Protein AF-A0A1R4A473-F1 (afdb_monomer_lite)

Structure (mmCIF, N/CA/C/O backbone):
data_AF-A0A1R4A473-F1
#
_entry.id   AF-A0A1R4A473-F1
#
loop_
_atom_site.group_PDB
_atom_site.id
_atom_site.type_symbol
_atom_site.label_atom_id
_atom_site.label_alt_id
_atom_site.label_comp_id
_atom_site.label_asym_id
_atom_site.label_entity_id
_atom_site.label_seq_id
_atom_site.pdbx_PDB_ins_code
_atom_site.Cartn_x
_atom_site.Cartn_y
_atom_site.Cartn_z
_atom_site.occupancy
_atom_site.B_iso_or_equiv
_atom_site.auth_seq_id
_atom_site.auth_comp_id
_atom_site.auth_asym_id
_atom_site.auth_atom_id
_atom_site.pdbx_PDB_model_num
ATOM 1 N N . MET A 1 1 ? 51.804 -37.274 -60.207 1.00 41.22 1 MET A N 1
ATOM 2 C CA . MET A 1 1 ? 51.657 -35.807 -60.291 1.00 41.22 1 MET A CA 1
ATOM 3 C C . MET A 1 1 ? 51.613 -35.257 -58.881 1.00 41.22 1 MET A C 1
ATOM 5 O O . MET A 1 1 ? 50.832 -35.733 -58.070 1.00 41.22 1 MET A O 1
ATOM 9 N N . PHE A 1 2 ? 52.536 -34.344 -58.595 1.00 40.88 2 PHE A N 1
ATOM 10 C CA . PHE A 1 2 ? 52.614 -33.545 -57.378 1.00 40.88 2 PHE A CA 1
ATOM 11 C C . PHE A 1 2 ? 51.345 -32.688 -57.212 1.00 40.88 2 PHE A C 1
ATOM 13 O O . PHE A 1 2 ? 50.815 -32.228 -58.219 1.00 40.88 2 PHE A O 1
ATOM 20 N N . GLN A 1 3 ? 50.937 -32.377 -55.972 1.00 41.47 3 GLN A N 1
ATOM 21 C CA . GLN A 1 3 ? 51.146 -31.037 -55.381 1.00 41.47 3 GLN A CA 1
ATOM 22 C C . GLN A 1 3 ? 50.106 -30.662 -54.290 1.00 41.47 3 GLN A C 1
ATOM 24 O O . GLN A 1 3 ? 48.947 -30.429 -54.598 1.00 41.47 3 GLN A O 1
ATOM 29 N N . ARG A 1 4 ? 50.621 -30.502 -53.050 1.00 45.22 4 ARG A N 1
ATOM 30 C CA . ARG A 1 4 ? 50.261 -29.556 -51.950 1.00 45.22 4 ARG A CA 1
ATOM 31 C C . ARG A 1 4 ? 48.858 -29.661 -51.312 1.00 45.22 4 ARG A C 1
ATOM 33 O O . ARG A 1 4 ? 47.863 -29.495 -51.990 1.00 45.22 4 ARG A O 1
ATOM 40 N N . LEU A 1 5 ? 48.676 -29.985 -50.026 1.00 44.06 5 LEU A N 1
ATOM 41 C CA . LEU A 1 5 ? 49.261 -29.501 -48.756 1.00 44.06 5 LEU A CA 1
ATOM 42 C C . LEU A 1 5 ? 48.759 -28.090 -48.336 1.00 44.06 5 LEU A C 1
ATOM 44 O O . LEU A 1 5 ? 49.207 -27.097 -48.895 1.00 44.06 5 LEU A O 1
ATOM 48 N N . HIS A 1 6 ? 47.870 -28.100 -47.323 1.00 46.16 6 HIS A N 1
ATOM 49 C CA . HIS A 1 6 ? 47.362 -27.075 -46.377 1.00 46.16 6 HIS A CA 1
ATOM 50 C C . HIS A 1 6 ? 46.794 -25.732 -46.878 1.00 46.16 6 HIS A C 1
ATOM 52 O O . HIS A 1 6 ? 47.495 -24.965 -47.519 1.00 46.16 6 HIS A O 1
ATOM 58 N N . ILE A 1 7 ? 45.590 -25.386 -46.392 1.00 52.34 7 ILE A N 1
ATOM 59 C CA . ILE A 1 7 ? 45.356 -24.258 -45.463 1.00 52.34 7 ILE A CA 1
ATOM 60 C C . ILE A 1 7 ? 44.137 -24.604 -44.590 1.00 52.34 7 ILE A C 1
ATOM 62 O O . ILE A 1 7 ? 43.033 -24.836 -45.074 1.00 52.34 7 ILE A O 1
ATOM 66 N N . ILE A 1 8 ? 44.380 -24.648 -43.282 1.00 54.50 8 ILE A N 1
ATOM 67 C CA . ILE A 1 8 ? 43.381 -24.579 -42.220 1.00 54.50 8 ILE A CA 1
ATOM 68 C C . ILE A 1 8 ? 42.859 -23.140 -42.223 1.00 54.50 8 ILE A C 1
ATOM 70 O O . ILE A 1 8 ? 43.620 -22.221 -41.930 1.00 54.50 8 ILE A O 1
ATOM 74 N N . ALA A 1 9 ? 41.584 -22.931 -42.541 1.00 45.88 9 ALA A N 1
ATOM 75 C CA . ALA A 1 9 ? 40.903 -21.680 -42.235 1.00 45.88 9 ALA A CA 1
ATOM 76 C C . ALA A 1 9 ? 39.986 -21.930 -41.035 1.00 45.88 9 ALA A C 1
ATOM 78 O O . ALA A 1 9 ? 38.841 -22.355 -41.178 1.00 45.88 9 ALA A O 1
ATOM 79 N N . VAL A 1 10 ? 40.526 -21.682 -39.839 1.00 50.59 10 VAL A N 1
ATOM 80 C CA . VAL A 1 10 ? 39.732 -21.393 -38.641 1.00 50.59 10 VAL A CA 1
ATOM 81 C C . VAL A 1 10 ? 38.996 -20.086 -38.928 1.00 50.59 10 VAL A C 1
ATOM 83 O O . VAL A 1 10 ? 39.493 -18.995 -38.669 1.00 50.59 10 VAL A O 1
ATOM 86 N N . GLY A 1 11 ? 37.822 -20.202 -39.542 1.00 41.00 11 GLY A N 1
ATOM 87 C CA . GLY A 1 11 ? 36.862 -19.117 -39.688 1.00 41.00 11 GLY A CA 1
ATOM 88 C C . GLY A 1 11 ? 36.118 -18.914 -38.377 1.00 41.00 11 GLY A C 1
ATOM 89 O O . GLY A 1 11 ? 34.920 -19.154 -38.304 1.00 41.00 11 GLY A O 1
ATOM 90 N N . CYS A 1 12 ? 36.837 -18.509 -37.331 1.00 47.59 12 CYS A N 1
ATOM 91 C CA . CYS A 1 12 ? 36.230 -17.929 -36.143 1.00 47.59 12 CYS A CA 1
ATOM 92 C C . CYS A 1 12 ? 35.850 -16.482 -36.490 1.00 47.59 12 CYS A C 1
ATOM 94 O O . CYS A 1 12 ? 36.582 -15.547 -36.181 1.00 47.59 12 CYS A O 1
ATOM 96 N N . LEU A 1 13 ? 34.736 -16.295 -37.200 1.00 45.84 13 LEU A N 1
ATOM 97 C CA . LEU A 1 13 ? 33.985 -15.051 -37.078 1.00 45.84 13 LEU A CA 1
ATOM 98 C C . LEU A 1 13 ? 32.821 -15.351 -36.155 1.00 45.84 13 LEU A C 1
ATOM 100 O O . LEU A 1 13 ? 31.846 -15.993 -36.540 1.00 45.84 13 LEU A O 1
ATOM 104 N N . ALA A 1 14 ? 33.024 -14.932 -34.909 1.00 49.22 14 ALA A N 1
ATOM 105 C CA . ALA A 1 14 ? 32.066 -14.972 -33.832 1.00 49.22 14 ALA A CA 1
ATOM 106 C C . ALA A 1 14 ? 30.683 -14.545 -34.337 1.00 49.22 14 ALA A C 1
ATOM 108 O O . ALA A 1 14 ? 30.422 -13.391 -34.672 1.00 49.22 14 ALA A O 1
ATOM 109 N N . THR A 1 15 ? 29.810 -15.541 -34.389 1.00 50.69 15 THR A N 1
ATOM 110 C CA . THR A 1 15 ? 28.382 -15.418 -34.155 1.00 50.69 15 THR A CA 1
ATOM 111 C C . THR A 1 15 ? 28.091 -14.346 -33.109 1.00 50.69 15 THR A C 1
ATOM 113 O O . THR A 1 15 ? 28.572 -14.449 -31.985 1.00 50.69 15 THR A O 1
ATOM 116 N N . LEU A 1 16 ? 27.282 -13.358 -33.501 1.00 50.38 16 LEU A N 1
ATOM 117 C CA . LEU A 1 16 ? 26.234 -12.741 -32.681 1.00 50.38 16 LEU A CA 1
ATOM 118 C C . LEU A 1 16 ? 26.535 -12.681 -31.173 1.00 50.38 16 LEU A C 1
ATOM 120 O O . LEU A 1 16 ? 25.936 -13.397 -30.380 1.00 50.38 16 LEU A O 1
ATOM 124 N N . SER A 1 17 ? 27.406 -11.770 -30.765 1.00 43.94 17 SER A N 1
ATOM 125 C CA . SER A 1 17 ? 27.230 -11.085 -29.487 1.00 43.94 17 SER A CA 1
ATOM 126 C C . SER A 1 17 ? 26.520 -9.778 -29.843 1.00 43.94 17 SER A C 1
ATOM 128 O O . SER A 1 17 ? 27.157 -8.792 -30.192 1.00 43.94 17 SER A O 1
ATOM 130 N N . MET A 1 18 ? 25.185 -9.745 -29.965 1.00 45.34 18 MET A N 1
ATOM 131 C CA . MET A 1 18 ? 24.330 -9.568 -28.786 1.00 45.34 18 MET A CA 1
ATOM 132 C C . MET A 1 18 ? 25.172 -8.965 -27.669 1.00 45.34 18 MET A C 1
ATOM 134 O O . MET A 1 18 ? 25.661 -9.677 -26.797 1.00 45.34 18 MET A O 1
ATOM 138 N N . ASN A 1 19 ? 25.430 -7.657 -27.766 1.00 42.09 19 ASN A N 1
ATOM 139 C CA . ASN A 1 19 ? 25.735 -6.897 -26.570 1.00 42.09 19 ASN A CA 1
ATOM 140 C C . ASN A 1 19 ? 24.577 -7.210 -25.639 1.00 42.09 19 ASN A C 1
ATOM 142 O O . ASN A 1 19 ? 23.439 -6.823 -25.908 1.00 42.09 19 ASN A O 1
ATOM 146 N N . SER A 1 20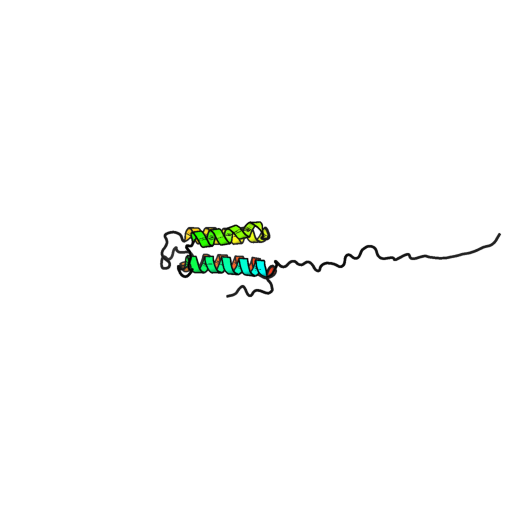 ? 24.870 -8.024 -24.632 1.00 40.34 20 SER A N 1
ATOM 147 C CA . SER A 1 20 ? 24.034 -8.183 -23.470 1.00 40.34 20 SER A CA 1
ATOM 148 C C . SER A 1 20 ? 23.680 -6.771 -23.037 1.00 40.34 20 SER A C 1
ATOM 150 O O . SER A 1 20 ? 24.527 -6.049 -22.506 1.00 40.34 20 SER A O 1
ATOM 152 N N . VAL A 1 21 ? 22.441 -6.366 -23.306 1.00 42.09 21 VAL A N 1
ATOM 153 C CA . VAL A 1 21 ? 21.730 -5.497 -22.384 1.00 42.09 21 VAL A CA 1
ATOM 154 C C . VAL A 1 21 ? 21.937 -6.215 -21.061 1.00 42.09 21 VAL A C 1
ATOM 156 O O . VAL A 1 21 ? 21.440 -7.330 -20.885 1.00 42.09 21 VAL A O 1
ATOM 159 N N . GLY A 1 22 ? 22.848 -5.696 -20.229 1.00 37.84 22 GLY A N 1
ATOM 160 C CA . GLY A 1 22 ? 22.941 -6.146 -18.851 1.00 37.84 22 GLY A CA 1
ATOM 161 C C . GLY A 1 22 ? 21.510 -6.116 -18.365 1.00 37.84 22 GLY A C 1
ATOM 162 O O . GLY A 1 22 ? 20.852 -5.101 -18.574 1.00 37.84 22 GLY A O 1
ATOM 163 N N . ALA A 1 23 ? 21.003 -7.272 -17.944 1.00 42.94 23 ALA A N 1
ATOM 164 C CA . ALA A 1 23 ? 19.602 -7.432 -17.630 1.00 42.94 23 ALA A CA 1
ATOM 165 C C . ALA A 1 23 ? 19.209 -6.265 -16.721 1.00 42.94 23 ALA A C 1
ATOM 167 O O . ALA A 1 23 ? 19.710 -6.153 -15.603 1.00 42.94 23 ALA A O 1
ATOM 168 N N . ASP A 1 24 ? 18.403 -5.359 -17.268 1.00 47.81 24 ASP A N 1
ATOM 169 C CA . ASP A 1 24 ? 17.785 -4.260 -16.549 1.00 47.81 24 ASP A CA 1
ATOM 170 C C . ASP A 1 24 ? 16.707 -4.944 -15.703 1.00 47.81 24 ASP A C 1
ATOM 172 O O . ASP A 1 24 ? 15.540 -5.029 -16.065 1.00 47.81 24 ASP A O 1
ATOM 176 N N . THR A 1 25 ? 17.147 -5.669 -14.670 1.00 57.03 25 THR A N 1
ATOM 177 C CA . THR A 1 25 ? 16.270 -6.436 -13.778 1.00 57.03 25 THR A CA 1
ATOM 178 C C . THR A 1 25 ? 15.599 -5.526 -12.758 1.00 57.03 25 THR A C 1
ATOM 180 O O . THR A 1 25 ? 14.803 -6.000 -11.952 1.00 57.03 25 THR A O 1
ATOM 183 N N . GLY A 1 26 ? 15.960 -4.241 -12.766 1.00 68.81 26 GLY A N 1
ATOM 184 C CA . GLY A 1 26 ? 15.336 -3.197 -11.980 1.00 68.81 26 GLY A CA 1
ATOM 185 C C . GLY A 1 26 ? 14.123 -2.624 -12.700 1.00 68.81 26 GLY A C 1
ATOM 186 O O . GLY A 1 26 ? 14.071 -2.514 -13.922 1.00 68.81 26 GLY A O 1
ATOM 187 N N . MET A 1 27 ? 13.135 -2.248 -11.910 1.00 87.69 27 MET A N 1
ATOM 188 C CA . MET A 1 27 ? 12.037 -1.416 -12.354 1.00 87.69 27 MET A CA 1
ATOM 189 C C . MET A 1 27 ? 12.552 0.013 -12.581 1.00 87.69 27 MET A C 1
ATOM 191 O O . MET A 1 27 ? 13.439 0.479 -11.866 1.00 87.69 27 MET A O 1
ATOM 195 N N . GLY A 1 28 ? 12.014 0.712 -13.585 1.00 87.81 28 GLY A N 1
ATOM 196 C CA . GLY A 1 28 ? 12.426 2.087 -13.883 1.00 87.81 28 GLY A CA 1
ATOM 197 C C . GLY A 1 28 ? 12.230 3.019 -12.681 1.00 87.81 28 GLY A C 1
ATOM 198 O O . GLY A 1 28 ? 11.265 2.866 -11.931 1.00 87.81 28 GLY A O 1
ATOM 199 N N . GLU A 1 29 ? 13.125 3.998 -12.512 1.00 88.12 29 GLU A N 1
ATOM 200 C CA . GLU A 1 29 ? 13.128 4.902 -11.348 1.00 88.12 29 GLU A CA 1
ATOM 201 C C . GLU A 1 29 ? 11.788 5.621 -11.149 1.00 88.12 29 GLU A C 1
ATOM 203 O O . GLU A 1 29 ? 11.301 5.699 -10.022 1.00 88.12 29 GLU A O 1
ATOM 208 N N . ASP A 1 30 ? 11.150 6.063 -12.237 1.00 90.44 30 ASP A N 1
ATOM 209 C CA . ASP A 1 30 ? 9.824 6.691 -12.193 1.00 90.44 30 ASP A CA 1
ATOM 210 C C . ASP A 1 30 ? 8.776 5.753 -11.588 1.00 90.44 30 ASP A C 1
ATOM 212 O O . ASP A 1 30 ? 7.987 6.157 -10.738 1.00 90.44 30 ASP A O 1
ATOM 216 N N . LYS A 1 31 ? 8.807 4.469 -11.958 1.00 90.69 31 LYS A N 1
ATOM 217 C CA . LYS A 1 31 ? 7.865 3.471 -11.448 1.00 90.69 31 LYS A CA 1
ATOM 218 C C . LYS A 1 31 ? 8.169 3.107 -9.992 1.00 90.69 31 LYS A C 1
ATOM 220 O O . LYS A 1 31 ? 7.245 2.953 -9.199 1.00 90.69 31 LYS A O 1
ATOM 225 N N . CYS A 1 32 ? 9.443 3.045 -9.607 1.00 91.62 32 CYS A N 1
ATOM 226 C CA . CYS A 1 32 ? 9.844 2.922 -8.203 1.00 91.62 32 CYS A CA 1
ATOM 227 C C . CYS A 1 32 ? 9.364 4.108 -7.355 1.00 91.62 32 CYS A C 1
ATOM 229 O O . CYS A 1 32 ? 8.880 3.915 -6.236 1.00 91.62 32 CYS A O 1
ATOM 231 N N . MET A 1 33 ? 9.442 5.328 -7.891 1.00 91.69 33 MET A N 1
ATOM 232 C CA . MET A 1 33 ? 8.934 6.530 -7.237 1.00 91.69 33 MET A CA 1
ATOM 233 C C . MET A 1 33 ? 7.406 6.510 -7.125 1.00 91.69 33 MET A C 1
ATOM 235 O O . MET A 1 33 ? 6.889 6.721 -6.030 1.00 91.69 33 MET A O 1
ATOM 239 N N . GLU A 1 34 ? 6.684 6.211 -8.210 1.00 93.50 34 GLU A N 1
ATOM 240 C CA . GLU A 1 34 ? 5.219 6.054 -8.208 1.00 93.50 34 GLU A CA 1
ATOM 241 C C . GLU A 1 34 ? 4.774 5.048 -7.144 1.00 93.50 34 GLU A C 1
ATOM 243 O O . GLU A 1 34 ? 3.888 5.331 -6.336 1.00 93.50 34 GLU A O 1
ATOM 248 N N . LEU A 1 35 ? 5.446 3.899 -7.100 1.00 92.88 35 LEU A N 1
ATOM 249 C CA . LEU A 1 35 ? 5.153 2.826 -6.166 1.00 92.88 35 LEU A CA 1
ATOM 250 C C . LEU A 1 35 ? 5.415 3.236 -4.705 1.00 92.88 35 LEU A C 1
ATOM 252 O O . LEU A 1 35 ? 4.600 2.968 -3.819 1.00 92.88 35 LEU A O 1
ATOM 256 N N . THR A 1 36 ? 6.525 3.932 -4.453 1.00 91.50 36 THR A N 1
ATOM 257 C CA . THR A 1 36 ? 6.873 4.456 -3.122 1.00 91.50 36 THR A CA 1
ATOM 258 C C . THR A 1 36 ? 5.862 5.504 -2.655 1.00 91.50 36 THR A C 1
ATOM 260 O O . THR A 1 36 ? 5.403 5.460 -1.511 1.00 91.50 36 THR A O 1
ATOM 263 N N . LEU A 1 37 ? 5.468 6.423 -3.541 1.00 92.38 37 LEU A N 1
ATOM 264 C CA . LEU A 1 37 ? 4.483 7.463 -3.245 1.00 92.38 37 LEU A CA 1
ATOM 265 C C . LEU A 1 37 ? 3.102 6.870 -2.963 1.00 92.38 37 LEU A C 1
ATOM 267 O O . LEU A 1 37 ? 2.472 7.245 -1.976 1.00 92.38 37 LEU A O 1
ATOM 271 N N . ALA A 1 38 ? 2.645 5.916 -3.775 1.00 94.62 38 ALA A N 1
ATOM 272 C CA . ALA A 1 38 ? 1.350 5.277 -3.579 1.00 94.62 38 ALA A CA 1
ATOM 273 C C . ALA A 1 38 ? 1.289 4.487 -2.259 1.00 94.62 38 ALA A C 1
ATOM 275 O O . ALA A 1 38 ? 0.315 4.616 -1.515 1.00 94.62 38 ALA A O 1
ATOM 276 N N . LYS A 1 39 ? 2.356 3.755 -1.897 1.00 93.88 39 LYS A N 1
ATOM 277 C CA . LYS A 1 39 ? 2.460 3.110 -0.576 1.00 93.88 39 LYS A CA 1
ATOM 278 C C . LYS A 1 39 ? 2.443 4.135 0.555 1.00 93.88 39 LYS A C 1
ATOM 280 O O . LYS A 1 39 ? 1.767 3.925 1.559 1.00 93.88 39 LYS A O 1
ATOM 285 N N . SER A 1 40 ? 3.195 5.230 0.421 1.00 93.50 40 SER A N 1
ATOM 286 C CA . SER A 1 40 ? 3.250 6.278 1.447 1.00 93.50 40 SER A CA 1
ATOM 287 C C . SER A 1 40 ? 1.883 6.934 1.650 1.00 93.50 40 SER A C 1
ATOM 289 O O . SER A 1 40 ? 1.457 7.126 2.786 1.00 93.50 40 SER A O 1
ATOM 291 N N . ASN A 1 41 ? 1.147 7.190 0.566 1.00 95.12 41 ASN A N 1
ATOM 292 C CA . ASN A 1 41 ? -0.230 7.671 0.635 1.00 95.12 41 ASN A CA 1
ATOM 293 C C . ASN A 1 41 ? -1.151 6.669 1.339 1.00 95.12 41 ASN A C 1
ATOM 295 O O . ASN A 1 41 ? -1.973 7.088 2.148 1.00 95.12 41 ASN A O 1
ATOM 299 N N . LEU A 1 42 ? -1.001 5.365 1.078 1.00 95.69 42 LEU A N 1
ATOM 300 C CA . LEU A 1 42 ? -1.772 4.316 1.752 1.00 95.69 42 LEU A CA 1
ATOM 301 C C . LEU A 1 42 ? -1.535 4.313 3.268 1.00 95.69 42 LEU A C 1
ATOM 303 O O . LEU A 1 42 ? -2.494 4.354 4.035 1.00 95.69 42 LEU A O 1
ATOM 307 N N . ASP A 1 43 ? -0.271 4.330 3.686 1.00 94.75 43 ASP A N 1
ATOM 308 C CA . ASP A 1 43 ? 0.155 4.393 5.090 1.00 94.75 43 ASP A CA 1
ATOM 309 C C . ASP A 1 43 ? -0.395 5.652 5.787 1.00 94.75 43 ASP A C 1
ATOM 311 O O . ASP A 1 43 ? -1.115 5.580 6.787 1.00 94.75 43 ASP A O 1
ATOM 315 N N . LEU A 1 44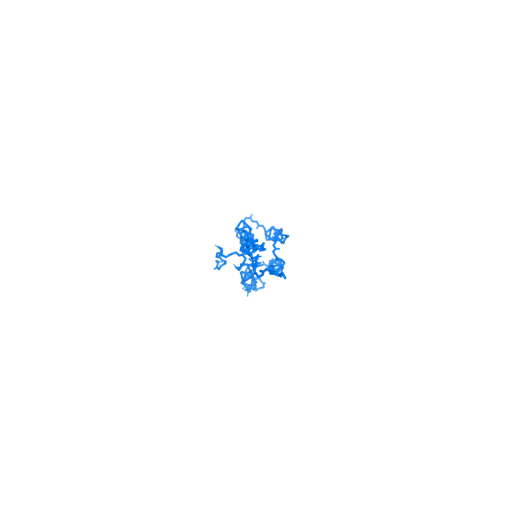 ? -0.168 6.824 5.184 1.00 95.00 44 LEU A N 1
ATOM 316 C CA . LEU A 1 44 ? -0.654 8.099 5.705 1.00 95.00 44 LEU A CA 1
ATOM 317 C C . LEU A 1 44 ? -2.184 8.162 5.763 1.00 95.00 44 LEU A C 1
ATOM 319 O O . LEU A 1 44 ? -2.725 8.718 6.720 1.00 95.00 44 LEU A O 1
ATOM 323 N N . ALA A 1 45 ? -2.894 7.609 4.779 1.00 95.06 45 ALA A N 1
ATOM 324 C CA . ALA A 1 45 ? -4.353 7.583 4.775 1.00 95.06 45 ALA A CA 1
ATOM 325 C C . ALA A 1 45 ? -4.885 6.676 5.887 1.00 95.06 45 ALA A C 1
ATOM 327 O O . ALA A 1 45 ? -5.810 7.064 6.599 1.00 95.06 45 ALA A O 1
ATOM 328 N N . MET A 1 46 ? -4.253 5.520 6.115 1.00 94.31 46 MET A N 1
ATOM 329 C CA . MET A 1 46 ? -4.615 4.610 7.205 1.00 94.31 46 MET A CA 1
ATOM 330 C C . MET A 1 46 ? -4.464 5.238 8.591 1.00 94.31 46 MET A C 1
ATOM 332 O O . MET A 1 46 ? -5.181 4.845 9.504 1.00 94.31 46 MET A O 1
ATOM 336 N N . VAL A 1 47 ? -3.584 6.230 8.755 1.00 94.06 47 VAL A N 1
ATOM 337 C CA . VAL A 1 47 ? -3.445 6.996 10.006 1.00 94.06 47 VAL A CA 1
ATOM 338 C C . VAL A 1 47 ? -4.131 8.365 9.985 1.00 94.06 47 VAL A C 1
ATOM 340 O O . VAL A 1 47 ? -3.900 9.179 10.881 1.00 94.06 47 VAL A O 1
ATOM 343 N N . GLY A 1 48 ? -4.961 8.646 8.977 1.00 91.62 48 GLY A N 1
ATOM 344 C CA . GLY A 1 48 ? -5.696 9.909 8.856 1.00 91.62 48 GLY A CA 1
ATOM 345 C C . GLY A 1 48 ? -4.804 11.143 8.664 1.00 91.62 48 GLY A C 1
ATOM 346 O O . GLY A 1 48 ? -5.179 12.245 9.060 1.00 91.62 48 GLY A O 1
ATOM 347 N N . LYS A 1 49 ? -3.599 10.963 8.110 1.00 91.75 49 LYS A N 1
ATOM 348 C CA . LYS A 1 49 ? -2.613 12.027 7.848 1.00 91.75 49 LYS A CA 1
ATOM 349 C C . LYS A 1 49 ? -2.428 12.351 6.366 1.00 91.75 49 LYS A C 1
ATOM 351 O O . LYS A 1 49 ? -1.752 13.331 6.057 1.00 91.75 49 LYS A O 1
ATOM 356 N N . ALA A 1 50 ? -2.991 11.557 5.459 1.00 88.50 50 ALA A N 1
ATOM 357 C CA . ALA A 1 50 ? -3.003 11.892 4.040 1.00 88.50 50 ALA A CA 1
ATOM 358 C C . ALA A 1 50 ? -4.117 12.908 3.730 1.00 88.50 50 ALA A C 1
ATOM 360 O O . ALA A 1 50 ? -5.156 12.897 4.389 1.00 88.50 50 ALA A O 1
ATOM 361 N N . PRO A 1 51 ? -3.963 13.750 2.693 1.00 87.94 51 PRO A N 1
ATOM 362 C CA . PRO A 1 51 ? -5.034 14.612 2.191 1.00 87.94 51 PRO A CA 1
ATOM 363 C C . PRO A 1 51 ? -6.075 13.834 1.353 1.00 87.94 51 PRO A C 1
ATOM 365 O O . PRO A 1 51 ? -6.659 14.399 0.432 1.00 87.94 51 PRO A O 1
ATOM 368 N N . MET A 1 52 ? -6.268 12.541 1.624 1.00 92.06 52 MET A N 1
ATOM 369 C CA . MET A 1 52 ? -7.158 11.635 0.893 1.00 92.06 52 MET A CA 1
ATOM 370 C C . MET A 1 52 ? -7.695 10.540 1.817 1.00 92.06 52 MET A C 1
ATOM 372 O O . MET A 1 52 ? -7.088 10.226 2.844 1.00 92.06 52 MET A O 1
ATOM 376 N N . GLU A 1 53 ? -8.808 9.930 1.419 1.00 91.19 53 GLU A N 1
ATOM 377 C CA . GLU A 1 53 ? -9.421 8.824 2.155 1.00 91.19 53 GLU A CA 1
ATOM 378 C C . GLU A 1 53 ? -8.671 7.496 1.927 1.00 91.19 53 GLU A C 1
ATOM 380 O O . GLU A 1 53 ? -8.138 7.267 0.835 1.00 91.19 53 GLU A O 1
ATOM 385 N N . PRO A 1 54 ? -8.696 6.549 2.889 1.00 91.81 54 PRO A N 1
ATOM 386 C CA . PRO A 1 54 ? -8.081 5.226 2.725 1.00 91.81 54 PRO A CA 1
ATOM 387 C C . PRO A 1 54 ? -8.538 4.474 1.467 1.00 91.81 54 PRO A C 1
ATOM 389 O O . PRO A 1 54 ? -7.747 3.780 0.831 1.00 91.81 54 PRO A O 1
ATOM 392 N N . ALA A 1 55 ? -9.806 4.632 1.074 1.00 95.31 55 ALA A N 1
ATOM 393 C CA . ALA A 1 55 ? -10.345 4.021 -0.140 1.00 95.31 55 ALA A CA 1
ATOM 394 C C . ALA A 1 55 ? -9.719 4.576 -1.423 1.00 95.31 55 ALA A C 1
ATOM 396 O O . ALA A 1 55 ? -9.456 3.813 -2.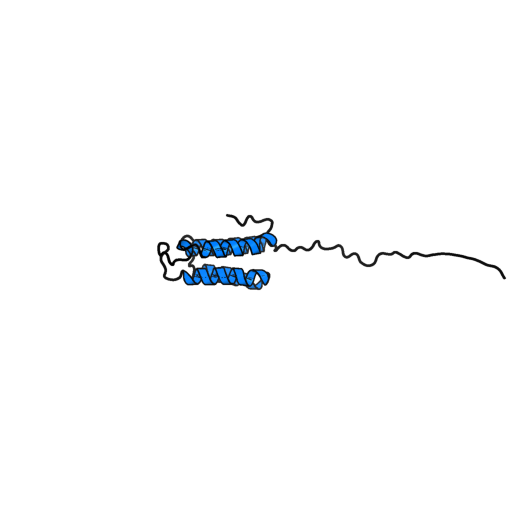353 1.00 95.31 55 ALA A O 1
ATOM 397 N N . GLU A 1 56 ? -9.445 5.879 -1.457 1.00 96.31 56 GLU A N 1
ATOM 398 C CA . GLU A 1 56 ? -8.774 6.518 -2.584 1.00 96.31 56 GLU A CA 1
ATOM 399 C C . GLU A 1 56 ? -7.316 6.058 -2.673 1.00 96.31 56 GLU A C 1
ATOM 401 O O . GLU A 1 56 ? -6.872 5.635 -3.739 1.00 96.31 56 GLU A O 1
ATOM 406 N N . ALA A 1 57 ? -6.602 6.038 -1.543 1.00 96.56 57 ALA A N 1
ATOM 407 C CA . ALA A 1 57 ? -5.217 5.580 -1.495 1.00 96.56 57 ALA A CA 1
ATOM 408 C C . ALA A 1 57 ? -5.071 4.112 -1.937 1.00 96.56 57 ALA A C 1
ATOM 410 O O . ALA A 1 57 ? -4.175 3.784 -2.716 1.00 96.56 57 ALA A O 1
ATOM 411 N N . ARG A 1 58 ? -5.993 3.229 -1.520 1.00 97.06 58 ARG A N 1
ATOM 412 C CA . ARG A 1 58 ? -6.047 1.841 -2.012 1.00 97.06 58 ARG A CA 1
ATOM 413 C C . ARG A 1 58 ? -6.253 1.773 -3.517 1.00 97.06 58 ARG A C 1
ATOM 415 O O . ARG A 1 58 ? -5.562 1.009 -4.179 1.00 97.06 58 ARG A O 1
ATOM 422 N N . SER A 1 59 ? -7.173 2.568 -4.062 1.00 96.75 59 SER A N 1
ATOM 423 C CA . SER A 1 59 ? -7.416 2.588 -5.507 1.00 96.75 59 SER A CA 1
ATOM 424 C C . SER A 1 59 ? -6.188 3.055 -6.288 1.00 96.75 59 SER A C 1
ATOM 426 O O . SER A 1 59 ? -5.909 2.498 -7.346 1.00 96.75 59 SER A O 1
ATOM 428 N N . GLN A 1 60 ? -5.459 4.060 -5.790 1.00 95.12 60 GLN A N 1
ATOM 429 C CA . GLN A 1 60 ? -4.220 4.528 -6.419 1.00 95.12 60 GLN A CA 1
ATOM 430 C C . GLN A 1 60 ? -3.133 3.449 -6.389 1.00 95.12 60 GLN A C 1
ATOM 432 O O . GLN A 1 60 ? -2.434 3.259 -7.378 1.00 95.12 60 GLN A O 1
ATOM 437 N N . PHE A 1 61 ? -3.009 2.723 -5.276 1.00 95.50 61 PHE A N 1
ATOM 438 C CA . PHE A 1 61 ? -2.019 1.659 -5.137 1.00 95.50 61 PHE A CA 1
ATOM 439 C C . PHE A 1 61 ? -2.351 0.427 -5.995 1.00 95.50 61 PHE A C 1
ATOM 441 O O . PHE A 1 61 ? -1.475 -0.094 -6.681 1.00 95.50 61 PHE A O 1
ATOM 448 N N . ASP A 1 62 ? -3.619 0.004 -6.032 1.00 96.88 62 ASP A N 1
ATOM 449 C CA . ASP A 1 62 ? -4.088 -1.111 -6.869 1.00 96.88 62 ASP A CA 1
ATOM 450 C C . ASP A 1 62 ? -3.931 -0.812 -8.369 1.00 96.88 62 ASP A C 1
ATOM 452 O O . ASP A 1 62 ? -3.543 -1.691 -9.137 1.00 96.88 62 ASP A O 1
ATOM 456 N N . ALA A 1 63 ? -4.132 0.446 -8.783 1.00 95.38 63 ALA A N 1
ATOM 457 C CA . ALA A 1 63 ? -3.973 0.871 -10.174 1.00 95.38 63 ALA A CA 1
ATOM 458 C C . ALA A 1 63 ? -2.554 0.658 -10.727 1.00 95.38 63 ALA A C 1
ATOM 460 O O . ALA A 1 63 ? -2.391 0.545 -11.940 1.00 95.38 63 ALA A O 1
ATOM 461 N N . LEU A 1 64 ? -1.534 0.577 -9.867 1.00 92.50 64 LEU A N 1
ATOM 462 C CA . LEU A 1 64 ? -0.164 0.318 -10.307 1.00 92.50 64 LEU A CA 1
ATOM 463 C C . LEU A 1 64 ? 0.065 -1.148 -10.706 1.00 92.50 64 LEU A C 1
ATOM 465 O O . LEU A 1 64 ? 0.994 -1.415 -11.461 1.00 92.50 64 LEU A O 1
ATOM 469 N N . ARG A 1 65 ? -0.768 -2.100 -10.253 1.00 89.88 65 ARG A N 1
ATOM 470 C CA . ARG A 1 65 ? -0.531 -3.551 -10.418 1.00 89.88 65 ARG A CA 1
ATOM 471 C C . ARG A 1 65 ? -0.325 -3.999 -11.857 1.00 89.88 65 ARG A C 1
ATOM 473 O O . ARG A 1 65 ? 0.485 -4.890 -12.078 1.00 89.88 65 ARG A O 1
ATOM 480 N N . SER A 1 66 ? -1.027 -3.405 -12.825 1.00 89.31 66 SER A N 1
ATOM 481 C CA . SER A 1 66 ? -0.922 -3.812 -14.236 1.00 89.31 66 SER A CA 1
ATOM 482 C C . SER A 1 66 ? 0.473 -3.621 -14.825 1.00 89.31 66 SER A C 1
ATOM 484 O O . SER A 1 66 ? 0.820 -4.287 -15.797 1.00 89.31 66 SER A O 1
ATOM 486 N N . ASP A 1 67 ? 1.252 -2.712 -14.241 1.00 88.00 67 ASP A N 1
ATOM 487 C CA . ASP A 1 67 ? 2.565 -2.313 -14.739 1.00 88.00 67 ASP A CA 1
ATOM 488 C C . ASP A 1 67 ? 3.705 -2.892 -13.885 1.00 88.00 67 ASP A C 1
ATOM 490 O O . ASP A 1 67 ? 4.872 -2.559 -14.104 1.00 88.00 67 ASP A O 1
ATOM 494 N N . LEU A 1 68 ? 3.380 -3.719 -12.886 1.00 90.31 68 LEU A N 1
ATOM 495 C CA . LEU A 1 68 ? 4.332 -4.276 -11.930 1.00 90.31 68 LEU A CA 1
ATOM 496 C C . LEU A 1 68 ? 4.605 -5.757 -12.216 1.00 90.31 68 LEU A C 1
ATOM 498 O O . LEU A 1 68 ? 3.753 -6.454 -12.764 1.00 90.31 68 LEU A O 1
ATOM 502 N N . PRO A 1 69 ? 5.782 -6.279 -11.827 1.00 91.75 69 PRO A N 1
ATOM 503 C CA . PRO A 1 69 ? 6.051 -7.708 -11.917 1.00 91.75 69 PRO A CA 1
ATOM 504 C C . PRO A 1 69 ? 5.053 -8.534 -11.093 1.00 91.75 69 PRO A C 1
ATOM 506 O O . PRO A 1 69 ? 4.816 -8.216 -9.928 1.00 91.75 69 PRO A O 1
ATOM 509 N N . ASP A 1 70 ? 4.578 -9.657 -11.643 1.00 92.19 70 ASP A N 1
ATOM 510 C CA . ASP A 1 70 ? 3.634 -10.583 -10.982 1.00 92.19 70 ASP A CA 1
ATOM 511 C C . ASP A 1 70 ? 4.086 -11.021 -9.577 1.00 92.19 70 ASP A C 1
ATOM 513 O O . ASP A 1 70 ? 3.271 -11.311 -8.704 1.00 92.19 70 ASP A O 1
ATOM 517 N N . ALA A 1 71 ? 5.399 -11.052 -9.331 1.00 91.19 71 ALA A N 1
ATOM 518 C CA . ALA A 1 71 ? 5.967 -11.383 -8.028 1.00 91.19 71 ALA A CA 1
ATOM 519 C C . ALA A 1 71 ? 5.563 -10.398 -6.910 1.00 91.19 71 ALA A C 1
ATOM 521 O O . ALA A 1 71 ? 5.585 -10.777 -5.742 1.00 91.19 71 ALA A O 1
ATOM 522 N N . LEU A 1 72 ? 5.189 -9.155 -7.243 1.00 93.69 72 LEU A N 1
ATOM 523 C CA . LEU A 1 72 ? 4.712 -8.157 -6.279 1.00 93.69 72 LEU A CA 1
ATOM 524 C C . LEU A 1 72 ? 3.222 -8.295 -5.952 1.00 93.69 72 LEU A C 1
ATOM 526 O O . LEU A 1 72 ? 2.781 -7.795 -4.917 1.00 93.69 72 LEU A O 1
ATOM 530 N N . ASP A 1 73 ? 2.452 -8.989 -6.788 1.00 95.50 73 ASP A N 1
ATOM 531 C CA . ASP A 1 73 ? 1.003 -9.129 -6.651 1.00 95.50 73 ASP A CA 1
ATOM 532 C C . ASP A 1 73 ? 0.525 -9.618 -5.268 1.00 95.50 73 ASP A C 1
ATOM 534 O O . ASP A 1 73 ? -0.357 -8.972 -4.685 1.00 95.50 73 ASP A O 1
ATOM 538 N N . PRO A 1 74 ? 1.108 -10.681 -4.666 1.00 97.00 74 PRO A N 1
ATOM 539 C CA . PRO A 1 74 ? 0.695 -11.118 -3.332 1.00 97.00 74 PRO A CA 1
ATOM 540 C C . PRO A 1 74 ? 0.994 -10.075 -2.247 1.00 97.00 74 PRO A C 1
ATOM 542 O O . PRO A 1 74 ? 0.231 -9.950 -1.291 1.00 97.00 74 PRO A O 1
ATOM 545 N N . HIS A 1 75 ? 2.068 -9.297 -2.396 1.00 96.62 75 HIS A N 1
ATOM 546 C CA . HIS A 1 75 ? 2.452 -8.272 -1.426 1.00 96.62 75 HIS A CA 1
ATOM 547 C C . HIS A 1 75 ? 1.545 -7.042 -1.512 1.00 96.62 75 HIS A C 1
ATOM 549 O O . HIS A 1 75 ? 1.112 -6.519 -0.488 1.00 96.62 75 HIS A O 1
ATOM 555 N N . ILE A 1 76 ? 1.203 -6.613 -2.728 1.00 96.00 76 ILE A N 1
ATOM 556 C CA . ILE A 1 76 ? 0.253 -5.518 -2.949 1.00 96.00 76 ILE A CA 1
ATOM 557 C C . ILE A 1 76 ? -1.135 -5.919 -2.448 1.00 96.00 76 ILE A C 1
ATOM 559 O O . ILE A 1 76 ? -1.764 -5.157 -1.718 1.00 96.00 76 ILE A O 1
ATOM 563 N N . THR A 1 77 ? -1.583 -7.136 -2.769 1.00 97.50 77 THR A N 1
ATOM 564 C CA . THR A 1 77 ? -2.869 -7.667 -2.296 1.00 97.50 77 THR A CA 1
ATOM 565 C C . THR A 1 77 ? -2.940 -7.667 -0.767 1.00 97.50 77 THR A C 1
ATOM 567 O O . THR A 1 77 ? -3.908 -7.155 -0.210 1.00 97.50 77 THR A O 1
ATOM 570 N N . ALA A 1 78 ? -1.892 -8.134 -0.079 1.00 97.56 78 ALA A N 1
ATOM 571 C CA . ALA A 1 78 ? -1.843 -8.121 1.384 1.00 97.56 78 ALA A CA 1
ATOM 572 C C . ALA A 1 78 ? -1.976 -6.702 1.970 1.00 97.56 78 ALA A C 1
ATOM 574 O O . ALA A 1 78 ? -2.762 -6.485 2.891 1.00 97.56 78 ALA A O 1
ATOM 575 N N . MET A 1 79 ? -1.262 -5.719 1.411 1.00 97.44 79 MET A N 1
ATOM 576 C CA . MET A 1 79 ? -1.347 -4.320 1.853 1.00 97.44 79 MET A CA 1
ATOM 577 C C . MET A 1 79 ? -2.752 -3.729 1.650 1.00 97.44 79 MET A C 1
ATOM 579 O O . MET A 1 79 ? -3.264 -3.017 2.519 1.00 97.44 79 MET A O 1
ATOM 583 N N . LEU A 1 80 ? -3.398 -4.035 0.520 1.00 97.56 80 LEU A N 1
ATOM 584 C CA . LEU A 1 80 ? -4.760 -3.586 0.217 1.00 97.56 80 LEU A CA 1
ATOM 585 C C . LEU A 1 80 ? -5.793 -4.217 1.160 1.00 97.56 80 LEU A C 1
ATOM 587 O O . LEU A 1 80 ? -6.661 -3.505 1.672 1.00 97.56 80 LEU A O 1
ATOM 591 N N . ASP A 1 81 ? -5.682 -5.521 1.420 1.00 97.94 81 ASP A N 1
ATOM 592 C CA . ASP A 1 81 ? -6.575 -6.254 2.320 1.00 97.94 81 ASP A CA 1
ATOM 593 C C . ASP A 1 81 ? -6.450 -5.756 3.764 1.00 97.94 81 ASP A C 1
ATOM 595 O O . ASP A 1 81 ? -7.462 -5.515 4.426 1.00 97.94 81 ASP A O 1
ATOM 599 N N . ILE A 1 82 ? -5.225 -5.509 4.235 1.00 96.75 82 ILE A N 1
ATOM 600 C CA . ILE A 1 82 ? -4.973 -4.939 5.563 1.00 96.75 82 ILE A CA 1
ATOM 601 C C . ILE A 1 82 ? -5.541 -3.523 5.667 1.00 96.75 82 ILE A C 1
ATOM 603 O O . ILE A 1 82 ? -6.231 -3.196 6.633 1.00 96.75 82 ILE A O 1
ATOM 607 N N . SER A 1 83 ? -5.315 -2.679 4.658 1.00 96.50 83 SER A N 1
ATOM 608 C CA . SER A 1 83 ? -5.902 -1.338 4.630 1.00 96.50 83 SER A CA 1
ATOM 609 C C . SER A 1 83 ? -7.430 -1.373 4.660 1.00 96.50 83 SER A C 1
ATOM 611 O O . SER A 1 83 ? -8.061 -0.530 5.298 1.00 96.50 83 SER A O 1
ATOM 613 N N . LYS A 1 84 ? -8.047 -2.353 3.998 1.00 97.38 84 LYS A N 1
ATOM 614 C CA . LYS A 1 84 ? -9.497 -2.550 4.033 1.00 97.38 84 LYS A CA 1
ATOM 615 C C . LYS A 1 84 ? -9.983 -3.047 5.396 1.00 97.38 84 LYS A C 1
ATOM 617 O O . LYS A 1 84 ? -11.029 -2.606 5.857 1.00 97.38 84 LYS A O 1
ATOM 622 N N . ALA A 1 85 ? -9.228 -3.915 6.067 1.00 95.88 85 ALA A N 1
ATOM 623 C CA . ALA A 1 85 ? -9.556 -4.386 7.413 1.00 95.88 85 ALA 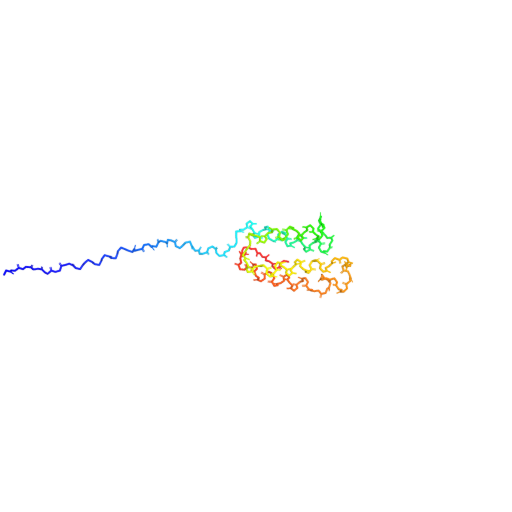A CA 1
ATOM 624 C C . ALA A 1 85 ? -9.555 -3.258 8.464 1.00 95.88 85 ALA A C 1
ATOM 626 O O . ALA A 1 85 ? -10.231 -3.373 9.481 1.00 95.88 85 ALA A O 1
ATOM 627 N N . ALA A 1 86 ? -8.840 -2.159 8.205 1.00 94.75 86 ALA A N 1
ATOM 628 C CA . ALA A 1 86 ? -8.848 -0.970 9.055 1.00 94.75 86 ALA A CA 1
ATOM 629 C C . ALA A 1 86 ? -10.153 -0.150 8.971 1.00 94.75 86 ALA A C 1
ATOM 631 O O . ALA A 1 86 ? -10.374 0.737 9.797 1.00 94.75 86 ALA A O 1
ATOM 632 N N . GLU A 1 87 ? -11.022 -0.398 7.984 1.00 92.56 87 GLU A N 1
ATOM 633 C CA . GLU A 1 87 ? -12.242 0.390 7.799 1.00 92.56 87 GLU A CA 1
ATOM 634 C C . GLU A 1 87 ? -13.174 0.321 9.013 1.00 92.56 87 GLU A C 1
ATOM 636 O O . GLU A 1 87 ? -13.557 -0.748 9.483 1.00 92.56 87 GLU A O 1
ATOM 641 N N . GLY A 1 88 ? -13.584 1.494 9.500 1.00 91.62 88 GLY A N 1
ATOM 642 C CA . GLY A 1 88 ? -14.487 1.611 10.645 1.00 91.62 88 GLY A CA 1
ATOM 643 C C . GLY A 1 88 ? -13.827 1.380 12.007 1.00 91.62 88 GLY A C 1
ATOM 644 O O . GLY A 1 88 ? -14.511 1.508 13.022 1.00 91.62 88 GLY A O 1
ATOM 645 N N . LEU A 1 89 ? -12.522 1.098 12.049 1.00 94.38 89 LEU A N 1
ATOM 646 C CA . LEU A 1 89 ? -11.750 0.997 13.283 1.00 94.38 89 LEU A CA 1
ATOM 647 C C . LEU A 1 89 ? -11.078 2.337 13.593 1.00 94.38 89 LEU A C 1
ATOM 649 O O . LEU A 1 89 ? -10.580 3.030 12.708 1.00 94.38 89 LEU A O 1
ATOM 653 N N . ALA A 1 90 ? -11.048 2.714 14.869 1.00 93.00 90 ALA A N 1
ATOM 654 C CA . ALA A 1 90 ? -10.270 3.867 15.307 1.00 93.00 90 ALA A CA 1
ATOM 655 C C . ALA A 1 90 ? -8.787 3.487 15.425 1.00 93.00 90 ALA A C 1
ATOM 657 O O . ALA A 1 90 ? -8.465 2.357 15.765 1.00 93.00 90 ALA A O 1
ATOM 658 N N . LEU A 1 91 ? -7.866 4.434 15.227 1.00 91.12 91 LEU A N 1
ATOM 659 C CA . LEU A 1 91 ? -6.422 4.155 15.311 1.00 91.12 91 LEU A CA 1
ATOM 660 C C . LEU A 1 91 ? -5.946 3.609 16.660 1.00 91.12 91 LEU A C 1
ATOM 662 O O . LEU A 1 91 ? -4.916 2.949 16.722 1.00 91.12 91 LEU A O 1
ATOM 666 N N . ASN A 1 92 ? -6.653 3.929 17.742 1.00 92.50 92 ASN A N 1
ATOM 667 C CA . ASN A 1 92 ? -6.368 3.430 19.084 1.00 92.50 92 ASN A CA 1
ATOM 668 C C . ASN A 1 92 ? -7.104 2.120 19.411 1.00 92.50 92 ASN A C 1
ATOM 670 O O . ASN A 1 92 ? -7.000 1.643 20.541 1.00 92.50 92 ASN A O 1
ATOM 674 N N . ASP A 1 93 ? -7.871 1.574 18.466 1.00 95.38 93 ASP A N 1
ATOM 675 C CA . ASP A 1 93 ? -8.445 0.241 18.578 1.00 95.38 93 ASP A CA 1
ATOM 676 C C . ASP A 1 93 ? -7.315 -0.793 18.426 1.00 95.38 93 ASP A C 1
ATOM 678 O O . ASP A 1 93 ? -6.616 -0.771 17.412 1.00 95.38 93 ASP A O 1
ATOM 682 N N . PRO A 1 94 ? -7.116 -1.716 19.385 1.00 95.12 94 PRO A N 1
ATOM 683 C CA . PRO A 1 94 ? -6.110 -2.770 19.265 1.00 95.12 94 PRO A CA 1
ATOM 684 C C . PRO A 1 94 ? -6.280 -3.667 18.032 1.00 95.12 94 PRO A C 1
ATOM 686 O O . PRO A 1 94 ? -5.323 -4.327 17.637 1.00 95.12 94 PRO A O 1
ATOM 689 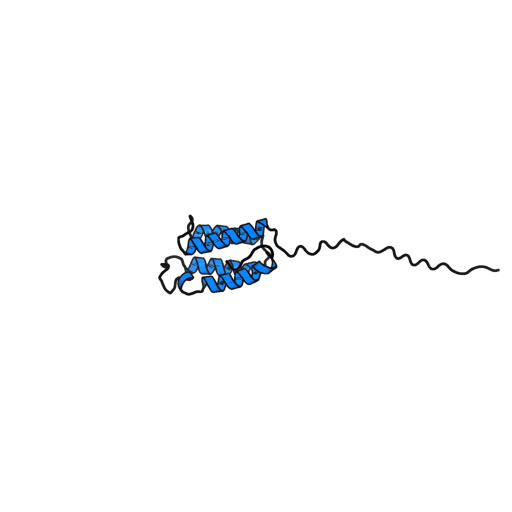N N . GLN A 1 95 ? -7.480 -3.721 17.444 1.00 96.31 95 GLN A N 1
ATOM 690 C CA . GLN A 1 95 ? -7.759 -4.454 16.208 1.00 96.31 95 GLN A CA 1
ATOM 691 C C . GLN A 1 95 ? -7.397 -3.656 14.950 1.00 96.31 95 GLN A C 1
ATOM 693 O O . GLN A 1 95 ? -7.366 -4.225 13.861 1.00 96.31 95 GLN A O 1
ATOM 698 N N . HIS A 1 96 ? -7.142 -2.350 15.069 1.00 96.56 96 HIS A N 1
ATOM 699 C CA . HIS A 1 96 ? -6.714 -1.539 13.939 1.00 96.56 96 HIS A CA 1
ATOM 700 C C . HIS A 1 96 ? -5.325 -2.012 13.477 1.00 96.56 96 HIS A C 1
ATOM 702 O O . HIS A 1 96 ?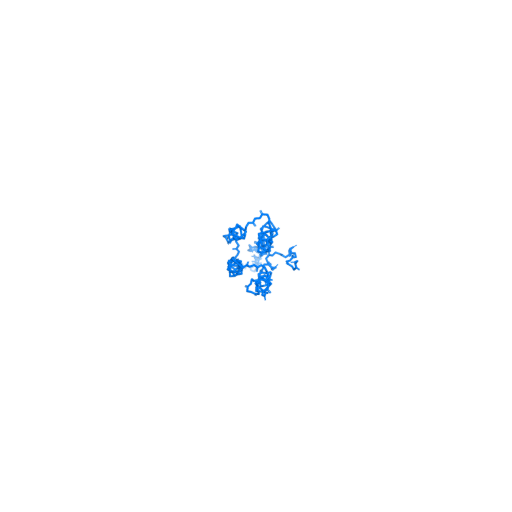 -4.403 -2.014 14.293 1.00 96.56 96 HIS A O 1
ATOM 708 N N . PRO A 1 97 ? -5.106 -2.326 12.188 1.00 96.25 97 PRO A N 1
ATOM 709 C CA . PRO A 1 97 ? -3.842 -2.899 11.714 1.00 96.25 97 PRO A CA 1
ATOM 710 C C . PRO A 1 97 ? -2.576 -2.078 11.997 1.00 96.25 97 PRO A C 1
ATOM 712 O O . PRO A 1 97 ? -1.497 -2.629 12.195 1.00 96.25 97 PRO A O 1
ATOM 715 N N . MET A 1 98 ? -2.704 -0.747 12.055 1.00 94.69 98 MET A N 1
ATOM 716 C CA . MET A 1 98 ? -1.607 0.143 12.479 1.00 94.69 98 MET A CA 1
ATOM 717 C C . MET A 1 98 ? -1.276 0.039 13.976 1.00 94.69 98 MET A C 1
ATOM 719 O O . MET A 1 98 ? -0.157 0.363 14.366 1.00 94.69 98 MET A O 1
ATOM 723 N N . SER A 1 99 ? -2.244 -0.364 14.807 1.00 95.06 99 SER A N 1
ATOM 724 C CA . SER A 1 99 ? -2.084 -0.568 16.251 1.00 95.06 99 SER A CA 1
ATOM 725 C C . SER A 1 99 ? -1.682 -2.004 16.595 1.00 95.06 99 SER A C 1
ATOM 727 O O . SER A 1 99 ? -0.972 -2.199 17.580 1.00 95.06 99 SER A O 1
ATOM 729 N N . SER A 1 100 ? -2.140 -3.003 15.835 1.00 95.62 100 SER A N 1
ATOM 730 C CA . SER A 1 100 ? -1.800 -4.415 16.058 1.00 95.62 100 SER A CA 1
ATOM 731 C C . SER A 1 100 ? -0.377 -4.765 15.612 1.00 95.62 100 SER A C 1
ATOM 733 O O . SER A 1 100 ? 0.234 -5.661 16.192 1.00 95.62 100 SER A O 1
ATOM 735 N N . GLY A 1 101 ? 0.165 -4.044 14.624 1.00 94.75 101 GLY A N 1
ATOM 736 C CA . GLY A 1 101 ? 1.455 -4.352 14.001 1.00 94.75 101 GLY A CA 1
ATOM 737 C C . GLY A 1 101 ? 1.332 -5.037 12.635 1.00 94.75 101 GLY A C 1
ATOM 738 O O . GLY A 1 101 ? 2.337 -5.172 11.936 1.00 94.75 101 GLY A O 1
ATOM 739 N N . ASP A 1 102 ? 0.122 -5.442 12.237 1.00 96.62 102 ASP A N 1
ATOM 740 C CA . ASP A 1 102 ? -0.106 -6.231 11.018 1.00 96.62 102 ASP A CA 1
ATOM 741 C C . ASP A 1 102 ? 0.311 -5.463 9.757 1.00 96.62 102 ASP A C 1
ATOM 743 O O . ASP A 1 102 ? 0.888 -6.033 8.829 1.00 96.62 102 ASP A O 1
ATOM 747 N N . PHE A 1 103 ? 0.066 -4.147 9.726 1.00 94.88 103 PHE A N 1
ATOM 748 C CA . PHE A 1 103 ? 0.488 -3.320 8.594 1.00 94.88 103 PHE A CA 1
ATOM 749 C C . PHE A 1 103 ? 2.014 -3.248 8.485 1.00 94.88 103 PHE A C 1
ATOM 751 O O . PHE A 1 103 ? 2.552 -3.338 7.387 1.00 94.88 103 PHE A O 1
ATOM 758 N N . GLN A 1 104 ? 2.726 -3.129 9.607 1.00 94.56 104 GLN A N 1
ATOM 759 C CA . GLN A 1 104 ? 4.187 -3.059 9.627 1.00 94.56 104 GLN A CA 1
ATOM 760 C C . GLN A 1 104 ? 4.833 -4.378 9.183 1.00 94.56 104 GLN A C 1
ATOM 762 O O . GLN A 1 104 ? 5.872 -4.355 8.521 1.00 94.56 104 GLN A O 1
ATOM 767 N N . GLU A 1 105 ? 4.224 -5.519 9.516 1.00 96.50 105 GLU A N 1
ATOM 768 C CA . GLU A 1 105 ? 4.671 -6.833 9.043 1.00 96.50 105 GLU A CA 1
ATOM 769 C C . GLU A 1 105 ? 4.499 -6.972 7.524 1.00 96.50 105 GLU A C 1
ATOM 771 O O . GLU A 1 105 ? 5.450 -7.325 6.818 1.00 96.50 105 GLU A O 1
ATOM 776 N N . ALA A 1 106 ? 3.317 -6.635 7.002 1.00 96.31 106 ALA A N 1
ATOM 777 C CA . ALA A 1 106 ? 3.058 -6.680 5.566 1.00 96.31 106 ALA A CA 1
ATOM 778 C C . ALA A 1 106 ? 3.933 -5.694 4.785 1.00 96.31 106 ALA A C 1
ATOM 780 O O . ALA A 1 106 ? 4.454 -6.039 3.723 1.00 96.31 106 ALA A O 1
ATOM 781 N N . ASP A 1 107 ? 4.162 -4.504 5.339 1.00 95.12 107 ASP A N 1
ATOM 782 C CA . ASP A 1 107 ? 5.045 -3.500 4.763 1.00 95.12 107 ASP A CA 1
ATOM 783 C C . ASP A 1 107 ? 6.496 -4.002 4.705 1.00 95.12 107 ASP A C 1
ATOM 785 O O . ASP A 1 107 ? 7.141 -3.913 3.665 1.00 95.12 107 ASP A O 1
ATOM 789 N N . ALA A 1 108 ? 7.007 -4.638 5.763 1.00 94.56 108 ALA A N 1
ATOM 790 C CA . ALA A 1 108 ? 8.343 -5.236 5.737 1.00 94.56 108 ALA A CA 1
ATOM 791 C C . ALA A 1 108 ? 8.483 -6.316 4.647 1.00 94.56 108 ALA A C 1
ATOM 793 O O . ALA A 1 108 ? 9.483 -6.340 3.924 1.00 94.56 108 ALA A O 1
ATOM 794 N N . ALA A 1 109 ? 7.474 -7.179 4.486 1.00 95.69 109 ALA A N 1
ATOM 795 C CA . ALA A 1 109 ? 7.462 -8.193 3.432 1.00 95.69 109 ALA A CA 1
ATOM 796 C C . ALA A 1 109 ? 7.422 -7.558 2.032 1.00 95.69 109 ALA A C 1
ATOM 798 O O . ALA A 1 109 ? 8.172 -7.959 1.140 1.00 95.69 109 ALA A O 1
ATOM 799 N N . TYR A 1 110 ? 6.583 -6.538 1.854 1.00 94.81 110 TYR A N 1
ATOM 800 C CA . TYR A 1 110 ? 6.484 -5.759 0.627 1.00 94.81 110 TYR A CA 1
ATOM 801 C C . TYR A 1 110 ? 7.812 -5.077 0.268 1.00 94.81 110 TYR A C 1
ATOM 803 O O . TYR A 1 110 ? 8.294 -5.219 -0.856 1.00 94.81 110 TYR A O 1
ATOM 811 N N . ARG A 1 111 ? 8.469 -4.411 1.225 1.00 92.75 111 ARG A N 1
ATOM 812 C CA . ARG A 1 111 ? 9.787 -3.794 1.019 1.00 92.75 111 ARG A CA 1
ATOM 813 C C . ARG A 1 111 ? 10.850 -4.808 0.625 1.00 92.75 111 ARG A C 1
ATOM 815 O O . ARG A 1 111 ? 11.649 -4.526 -0.264 1.00 92.75 111 ARG A O 1
ATOM 822 N N . GLY A 1 112 ? 10.840 -5.991 1.240 1.00 92.75 112 GLY A N 1
ATOM 823 C CA . GLY A 1 112 ? 11.741 -7.085 0.876 1.00 92.75 112 GLY A CA 1
ATOM 824 C C . GLY A 1 112 ? 11.572 -7.543 -0.577 1.00 92.75 112 GLY A C 1
ATOM 825 O O . GLY A 1 112 ? 12.558 -7.888 -1.226 1.00 92.75 112 GLY A O 1
ATOM 826 N N . ALA A 1 113 ? 10.346 -7.497 -1.103 1.00 93.25 113 ALA A N 1
ATOM 827 C CA . ALA A 1 113 ? 10.049 -7.842 -2.491 1.00 93.25 113 ALA A CA 1
ATOM 828 C C . ALA A 1 113 ? 10.392 -6.711 -3.478 1.00 93.25 113 ALA A C 1
ATOM 830 O O . ALA A 1 113 ? 10.878 -6.976 -4.577 1.00 93.25 113 ALA A O 1
ATOM 831 N N . VAL A 1 114 ? 10.177 -5.450 -3.089 1.00 92.12 114 VAL A N 1
ATOM 832 C CA . VAL A 1 114 ? 10.444 -4.279 -3.942 1.00 92.12 114 VAL A CA 1
ATOM 833 C C . VAL A 1 114 ? 11.922 -3.889 -3.964 1.00 92.12 114 VAL A C 1
ATOM 835 O O . VAL A 1 114 ? 12.412 -3.455 -5.001 1.00 92.12 114 VAL A O 1
ATOM 838 N N . GLY A 1 115 ? 12.662 -4.062 -2.866 1.00 91.56 115 GLY A N 1
ATOM 839 C CA . GLY A 1 115 ? 14.063 -3.637 -2.745 1.00 91.56 115 GLY A CA 1
ATOM 840 C C . GLY A 1 115 ? 14.974 -4.099 -3.896 1.00 91.56 115 GLY A C 1
ATOM 841 O O . GLY A 1 115 ? 15.674 -3.267 -4.471 1.00 91.56 115 GLY A O 1
ATOM 842 N N . PRO A 1 116 ? 14.936 -5.380 -4.312 1.00 90.44 116 PRO A N 1
ATOM 843 C CA . PRO A 1 116 ? 15.699 -5.858 -5.469 1.00 90.44 116 PRO A CA 1
ATOM 844 C C . PRO A 1 116 ? 15.294 -5.222 -6.809 1.00 90.44 116 PRO A C 1
ATOM 846 O O . PRO A 1 116 ? 16.112 -5.167 -7.724 1.00 90.44 116 PRO A O 1
ATOM 849 N N . LEU A 1 117 ? 14.047 -4.756 -6.931 1.00 89.38 117 LEU A N 1
ATOM 850 C CA . LEU A 1 117 ? 13.508 -4.105 -8.128 1.00 89.38 117 LEU A CA 1
ATOM 851 C C . LEU A 1 117 ? 13.789 -2.596 -8.136 1.00 89.38 117 LEU A C 1
ATOM 853 O O . LEU A 1 117 ? 13.862 -2.007 -9.207 1.00 89.38 117 LEU A O 1
ATOM 857 N N . CYS A 1 118 ? 13.976 -1.984 -6.965 1.00 89.06 118 CYS A N 1
ATOM 858 C CA . CYS A 1 118 ? 14.212 -0.552 -6.788 1.00 89.06 118 CYS A CA 1
ATOM 859 C C . CYS A 1 118 ? 15.505 -0.270 -6.000 1.00 89.06 118 CYS A C 1
ATOM 861 O O . CYS A 1 118 ? 15.452 0.342 -4.935 1.00 89.06 118 CYS A O 1
ATOM 863 N N . PRO A 1 119 ? 16.688 -0.668 -6.507 1.00 83.88 119 PRO A N 1
ATOM 864 C CA . PRO A 1 119 ? 17.943 -0.621 -5.747 1.00 83.88 119 PRO A CA 1
ATOM 865 C C . PRO A 1 119 ? 18.411 0.800 -5.391 1.00 83.88 119 PRO A C 1
ATOM 867 O O . PRO A 1 119 ? 19.172 0.974 -4.440 1.00 83.88 119 PRO A O 1
ATOM 870 N N . SER A 1 120 ? 17.967 1.815 -6.139 1.00 79.44 120 SER A N 1
ATOM 871 C CA . SER A 1 120 ? 18.273 3.229 -5.879 1.00 79.44 120 SER A CA 1
ATOM 872 C C . SER A 1 120 ? 17.383 3.858 -4.799 1.00 79.44 120 SER A C 1
ATOM 874 O O . SER A 1 120 ? 17.663 4.971 -4.354 1.00 79.44 120 SER A O 1
ATOM 876 N N . PHE A 1 121 ? 16.312 3.178 -4.377 1.00 73.88 121 PHE A N 1
ATOM 877 C CA . PHE A 1 121 ? 15.358 3.690 -3.398 1.00 73.88 121 PHE A CA 1
ATOM 878 C C . PHE A 1 121 ? 15.581 3.004 -2.054 1.00 73.88 121 PHE A C 1
ATOM 880 O O . PHE A 1 121 ? 15.515 1.781 -1.937 1.00 73.88 121 PHE A O 1
ATOM 887 N N . ASN A 1 122 ? 15.839 3.802 -1.017 1.00 71.38 122 ASN A N 1
ATOM 888 C CA . ASN A 1 122 ? 15.840 3.281 0.341 1.00 71.38 122 ASN A CA 1
ATOM 889 C C . ASN A 1 122 ? 14.392 3.048 0.781 1.00 71.38 122 ASN A C 1
ATOM 891 O O . ASN A 1 122 ? 13.650 4.008 0.985 1.00 71.38 122 ASN A O 1
ATOM 895 N N . MET A 1 123 ? 14.018 1.781 0.935 1.00 67.31 123 MET A N 1
ATOM 896 C CA . MET A 1 123 ? 12.673 1.408 1.353 1.00 67.31 123 MET A CA 1
ATOM 897 C C . MET A 1 123 ? 12.519 1.417 2.884 1.00 67.31 123 MET A C 1
ATOM 899 O O . MET A 1 123 ? 11.392 1.494 3.349 1.00 67.31 123 MET A O 1
ATOM 903 N N . ASP A 1 124 ? 13.599 1.395 3.676 1.00 61.78 124 ASP A N 1
ATOM 904 C CA . ASP A 1 124 ? 13.568 1.237 5.148 1.00 61.78 124 ASP A CA 1
ATOM 905 C C . ASP A 1 124 ? 13.169 2.505 5.939 1.00 61.78 124 ASP A C 1
ATOM 907 O O . ASP A 1 124 ? 13.560 2.665 7.098 1.00 61.78 124 ASP A O 1
ATOM 911 N N . TYR A 1 125 ? 12.429 3.426 5.321 1.00 49.12 125 TYR A N 1
ATOM 912 C CA . TYR A 1 125 ? 12.003 4.688 5.938 1.00 49.12 125 TYR A CA 1
ATOM 913 C C . TYR A 1 125 ? 10.712 4.575 6.752 1.00 49.12 125 TYR A C 1
ATOM 915 O O . TYR A 1 125 ? 9.781 3.867 6.306 1.00 49.12 125 TYR A O 1
#

Radius of gyration: 25.65 Å; chains: 1; bounding box: 67×50×80 Å

Organism: Halomonas elongata (strain ATCC 33173 / DSM 2581 / NBRC 15536 / NCIMB 2198 / 1H9) (NCBI:txid768066)

Secondary structure (DSSP, 8-state):
-------------------------SPPHHHHHHHHHHHHHHHHHHTT-SSS-HHHHHHHHHTTGGGS-GGGHHHHHHHHHHHHHTTT--TTSTTSHHHHSHHHHHHHHHHHHHTTT-TTS----

Sequence (125 aa):
MFQRLHIIAVGCLATLSMNSVGADTGMGEDKCMELTLAKSNLDLAMVGKAPMEPAEARSQFDALRSDLPDALDPHITAMLDISKAAEGLALNDPQHPMSSGDFQEADAAYRGAVGPLCPSFNMDY

pLDDT: mean 82.6, std 19.71, range [37.84, 97.94]

Foldseek 3Di:
DDDDDDDDPPPPPDDDPPVPPPPLLADDQVLLVQLLVLVVQLVCQLQVNHPDHNVVSLVSNVVSVVVDPPLLVVLNVQLSVLSVQQPPPDCPPCSNCNNVVVNVVSLVVNCVSNCVRNVVDDSPD